Protein AF-A0A2E5RW43-F1 (afdb_monomer_lite)

Structure (mmCIF, N/CA/C/O backbone):
data_AF-A0A2E5RW43-F1
#
_entry.id   AF-A0A2E5RW43-F1
#
loop_
_atom_site.group_PDB
_atom_site.id
_atom_site.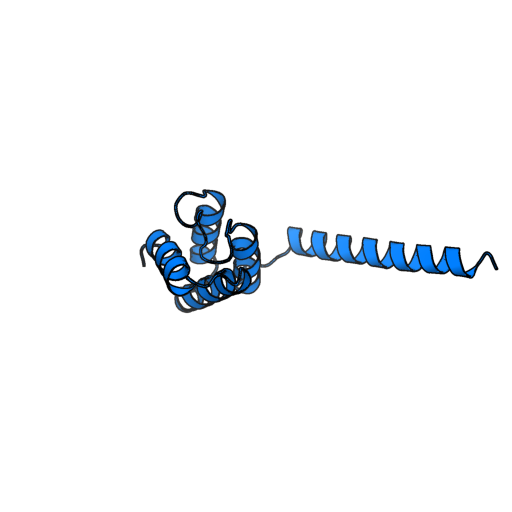type_symbol
_atom_site.label_atom_id
_atom_site.label_alt_id
_atom_site.label_comp_id
_atom_site.label_asym_id
_atom_site.label_entity_id
_atom_site.label_seq_id
_atom_site.pdbx_PDB_ins_code
_atom_site.Cartn_x
_atom_site.Cartn_y
_atom_site.Cartn_z
_atom_site.occupancy
_atom_site.B_iso_or_equiv
_atom_site.auth_seq_id
_atom_site.auth_comp_id
_atom_site.auth_asym_id
_atom_site.auth_atom_id
_atom_site.pdbx_PDB_model_num
ATOM 1 N N . MET A 1 1 ? 40.558 -25.527 10.163 1.00 54.56 1 MET A N 1
ATOM 2 C CA . MET A 1 1 ? 39.693 -24.441 9.642 1.00 54.56 1 MET A CA 1
ATOM 3 C C . MET A 1 1 ? 38.227 -24.867 9.406 1.00 54.56 1 MET A C 1
ATOM 5 O O . MET A 1 1 ? 37.571 -24.277 8.570 1.00 54.56 1 MET A O 1
ATOM 9 N N . LYS A 1 2 ? 37.664 -25.841 10.152 1.00 54.88 2 LYS A N 1
ATOM 10 C CA . LYS A 1 2 ? 36.274 -26.333 9.956 1.00 54.88 2 LYS A CA 1
ATOM 11 C C . LYS A 1 2 ? 35.223 -25.731 10.917 1.00 54.88 2 LYS A C 1
ATOM 13 O O . LYS A 1 2 ? 34.037 -25.974 10.749 1.00 54.88 2 LYS A O 1
ATOM 18 N N . ARG A 1 3 ? 35.643 -24.963 11.937 1.00 55.88 3 ARG A N 1
ATOM 19 C CA . ARG A 1 3 ? 34.748 -24.361 12.955 1.00 55.88 3 ARG A CA 1
ATOM 20 C C . ARG A 1 3 ? 34.046 -23.084 12.467 1.00 55.88 3 ARG A C 1
ATOM 22 O O . ARG A 1 3 ? 32.863 -22.907 12.721 1.00 55.88 3 ARG A O 1
ATOM 29 N N . THR A 1 4 ? 34.741 -22.247 11.700 1.00 67.25 4 THR A N 1
ATOM 30 C CA . THR A 1 4 ? 34.258 -20.934 11.241 1.00 67.25 4 THR A CA 1
ATOM 31 C C . THR A 1 4 ? 33.135 -21.011 10.208 1.00 67.25 4 THR A C 1
ATOM 33 O O . THR A 1 4 ? 32.205 -20.211 10.262 1.00 67.25 4 THR A O 1
ATOM 36 N N . GLU A 1 5 ? 33.175 -21.977 9.287 1.00 67.62 5 GLU A N 1
ATOM 37 C CA . GLU A 1 5 ? 32.102 -22.156 8.295 1.00 67.62 5 GLU A CA 1
ATOM 38 C C . GLU A 1 5 ? 30.814 -22.683 8.930 1.00 67.62 5 GLU A C 1
ATOM 40 O O . GLU A 1 5 ? 29.715 -22.259 8.572 1.00 67.62 5 GLU A O 1
ATOM 45 N N . LEU A 1 6 ? 30.948 -23.558 9.929 1.00 67.38 6 LEU A N 1
ATOM 46 C CA . LEU A 1 6 ? 29.819 -24.143 10.642 1.00 67.38 6 LEU A CA 1
ATOM 47 C C . LEU A 1 6 ? 29.108 -23.090 11.509 1.00 67.38 6 LEU A C 1
ATOM 49 O O . LEU A 1 6 ? 27.884 -22.984 11.478 1.00 67.38 6 LEU A O 1
ATOM 53 N N . GLU A 1 7 ? 29.871 -22.235 12.195 1.00 73.31 7 GLU A N 1
ATOM 54 C CA . GLU A 1 7 ? 29.326 -21.091 12.935 1.00 73.31 7 GLU A CA 1
ATOM 55 C C . GLU A 1 7 ? 28.690 -20.035 12.020 1.00 73.31 7 GLU A C 1
ATOM 57 O O . GLU A 1 7 ? 27.664 -19.449 12.374 1.00 73.31 7 GLU A O 1
ATOM 62 N N . ARG A 1 8 ? 29.263 -19.793 10.833 1.00 70.62 8 ARG A N 1
ATOM 63 C CA . ARG A 1 8 ? 28.690 -18.875 9.839 1.00 70.62 8 ARG A CA 1
ATOM 64 C C . ARG A 1 8 ? 27.335 -19.385 9.351 1.00 70.62 8 ARG A C 1
ATOM 66 O O . ARG A 1 8 ? 26.351 -18.653 9.444 1.00 70.62 8 ARG A O 1
ATOM 73 N N . ARG A 1 9 ? 27.260 -20.666 8.982 1.00 65.81 9 ARG A N 1
ATOM 74 C CA . ARG A 1 9 ? 26.021 -21.318 8.542 1.00 65.81 9 ARG A CA 1
ATOM 75 C C . ARG A 1 9 ? 24.949 -21.315 9.634 1.00 65.81 9 ARG A C 1
ATOM 77 O O . ARG A 1 9 ? 23.791 -21.044 9.347 1.00 65.81 9 ARG A O 1
ATOM 84 N N . GLN A 1 10 ? 25.329 -21.512 10.898 1.00 74.06 10 GLN A N 1
ATOM 85 C CA . GLN A 1 10 ? 24.409 -21.408 12.040 1.00 74.06 10 GLN A CA 1
ATOM 86 C C . GLN A 1 10 ? 23.918 -19.979 12.313 1.00 74.06 10 GLN A C 1
ATOM 88 O O . GLN A 1 10 ? 22.816 -19.790 12.826 1.00 74.06 10 GLN A O 1
ATOM 93 N N . ARG A 1 11 ? 24.721 -18.948 12.030 1.00 66.06 11 ARG A N 1
ATOM 94 C CA . ARG A 1 11 ? 24.275 -17.547 12.139 1.00 66.06 11 ARG A CA 1
ATOM 95 C C . ARG A 1 11 ? 23.334 -17.174 11.002 1.00 66.06 11 ARG A C 1
ATOM 97 O O . ARG A 1 11 ? 22.374 -16.448 11.239 1.00 66.06 11 ARG A O 1
ATOM 104 N N . GLU A 1 12 ? 23.597 -17.660 9.795 1.00 74.50 12 GLU A N 1
ATOM 105 C CA . GLU A 1 12 ? 22.717 -17.460 8.642 1.00 74.50 12 GLU A CA 1
ATOM 106 C C . GLU A 1 12 ? 21.379 -18.173 8.836 1.00 74.50 12 GLU A C 1
ATOM 108 O O . GLU A 1 12 ? 20.340 -17.548 8.638 1.00 74.50 12 GLU A O 1
ATOM 113 N N . LEU A 1 13 ? 21.400 -19.410 9.345 1.00 69.00 13 LEU A N 1
ATOM 114 C CA . LEU A 1 13 ? 20.195 -20.161 9.692 1.00 69.00 13 LEU A CA 1
ATOM 115 C C . LEU A 1 13 ? 19.357 -19.411 10.738 1.00 69.00 13 LEU A C 1
ATOM 117 O O . LEU A 1 13 ? 18.210 -19.079 10.466 1.00 69.00 13 LEU A O 1
ATOM 121 N N . ARG A 1 14 ? 19.972 -18.980 11.850 1.00 73.19 14 ARG A N 1
ATOM 122 C CA . ARG A 1 14 ? 19.280 -18.193 12.889 1.00 73.19 14 ARG A CA 1
ATOM 123 C C . ARG A 1 14 ? 18.701 -16.875 12.376 1.00 73.19 14 ARG A C 1
ATOM 125 O O . ARG A 1 14 ? 17.674 -16.416 12.866 1.00 73.19 14 ARG A O 1
ATOM 132 N N . ARG A 1 15 ? 19.364 -16.224 11.415 1.00 70.44 15 ARG A N 1
ATOM 133 C CA . ARG A 1 15 ? 18.853 -14.992 10.788 1.00 70.44 15 ARG A CA 1
ATOM 134 C C . ARG A 1 15 ? 17.666 -15.277 9.875 1.00 70.44 15 ARG A C 1
ATOM 136 O O . ARG A 1 15 ? 16.724 -14.490 9.878 1.00 70.44 15 ARG A O 1
ATOM 143 N N . ALA A 1 16 ? 17.713 -16.367 9.114 1.00 66.25 16 ALA A N 1
ATOM 144 C CA . ALA A 1 16 ? 16.614 -16.796 8.260 1.00 66.25 16 ALA A CA 1
ATOM 145 C C . ALA A 1 16 ? 15.395 -17.207 9.098 1.00 66.25 16 ALA A C 1
ATOM 147 O O . ALA A 1 16 ? 14.313 -16.682 8.868 1.00 66.25 16 ALA A O 1
ATOM 148 N N . GLU A 1 17 ? 15.591 -18.028 10.131 1.00 67.56 17 GLU A N 1
ATOM 149 C CA . GLU A 1 17 ? 14.544 -18.449 11.072 1.00 67.56 17 GLU A CA 1
ATOM 150 C C . GLU A 1 17 ? 13.896 -17.249 11.761 1.00 67.56 17 GLU A C 1
ATOM 152 O O . GLU A 1 17 ? 12.680 -17.107 11.747 1.00 67.56 17 GLU A O 1
ATOM 157 N N . LYS A 1 18 ? 14.697 -16.307 12.273 1.00 67.62 18 LYS A N 1
ATOM 158 C CA . LYS A 1 18 ? 14.164 -15.089 12.896 1.00 67.62 18 LYS A CA 1
ATOM 159 C C . LYS A 1 18 ? 13.411 -14.198 11.905 1.00 67.62 18 LYS A C 1
ATOM 161 O O . LYS A 1 18 ? 12.477 -13.506 12.293 1.00 67.62 18 LYS A O 1
ATOM 166 N N . LYS A 1 19 ? 13.810 -14.185 10.630 1.00 65.75 19 LYS A N 1
ATOM 167 C CA . LYS A 1 19 ? 13.092 -13.450 9.580 1.00 65.75 19 LYS A CA 1
ATOM 168 C C . LYS A 1 19 ? 11.743 -14.104 9.281 1.00 65.75 19 LYS A C 1
ATOM 170 O O . LYS A 1 19 ? 10.768 -13.376 9.144 1.00 65.75 19 LYS A O 1
ATOM 175 N N . VAL A 1 20 ? 11.694 -15.434 9.217 1.00 61.78 20 VAL A N 1
ATOM 176 C CA . VAL A 1 20 ? 10.452 -16.201 9.048 1.00 61.78 20 VAL A CA 1
ATOM 177 C C . VAL A 1 20 ? 9.536 -15.997 10.255 1.00 61.78 20 VAL A C 1
ATOM 179 O O . VAL A 1 20 ? 8.410 -15.567 10.068 1.00 61.78 20 VAL A O 1
ATOM 182 N N . GLU A 1 21 ? 10.048 -16.118 11.481 1.00 59.31 21 GLU A N 1
ATOM 183 C CA . GLU A 1 21 ? 9.281 -15.889 12.715 1.00 59.31 21 GLU A CA 1
ATOM 184 C C . GLU A 1 21 ? 8.695 -14.467 12.788 1.00 59.31 21 GLU A C 1
ATOM 186 O O . GLU A 1 21 ? 7.558 -14.271 13.209 1.00 59.31 21 GLU A O 1
ATOM 191 N N . VAL A 1 22 ? 9.447 -13.447 12.359 1.00 64.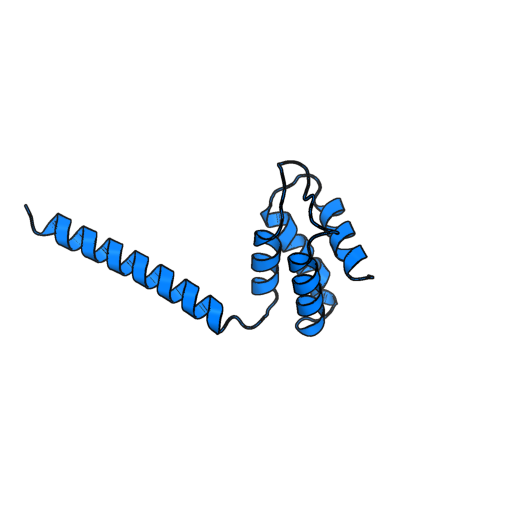62 22 VAL A N 1
ATOM 192 C CA . VAL A 1 22 ? 8.942 -12.064 12.291 1.00 64.62 22 VAL A CA 1
ATOM 193 C C . VAL A 1 22 ? 7.855 -11.911 11.226 1.00 64.62 22 VAL A C 1
ATOM 195 O O . VAL A 1 22 ? 6.930 -11.127 11.426 1.00 64.62 22 VAL A O 1
ATOM 198 N N . LEU A 1 23 ? 7.954 -12.625 10.103 1.00 55.88 23 LEU A N 1
ATOM 199 C CA . LEU A 1 23 ? 6.924 -12.628 9.063 1.00 55.88 23 LEU A CA 1
ATOM 200 C C . LEU A 1 23 ? 5.663 -13.372 9.530 1.00 55.88 23 LEU A C 1
ATOM 202 O O . LEU A 1 23 ? 4.565 -12.868 9.327 1.00 55.88 23 LEU A O 1
ATOM 206 N N . GLU A 1 24 ? 5.810 -14.497 10.230 1.00 55.19 24 GLU A N 1
ATOM 207 C CA . GLU A 1 24 ? 4.696 -15.269 10.795 1.00 55.19 24 GLU A CA 1
ATOM 208 C C . GLU A 1 24 ? 3.997 -14.526 11.943 1.00 55.19 24 GLU A C 1
ATOM 210 O O . GLU A 1 24 ? 2.770 -14.465 11.981 1.00 55.19 24 GLU A O 1
ATOM 215 N N . ARG A 1 25 ? 4.750 -13.865 12.838 1.00 52.94 25 ARG A N 1
ATOM 216 C CA . ARG A 1 25 ? 4.167 -12.996 13.880 1.00 52.94 25 ARG A CA 1
ATOM 217 C C . ARG A 1 25 ? 3.440 -11.788 13.302 1.00 52.94 25 ARG A C 1
ATOM 219 O O . ARG A 1 25 ? 2.457 -11.343 13.879 1.00 52.94 25 ARG A O 1
ATOM 226 N N . LYS A 1 26 ? 3.912 -11.249 12.176 1.00 52.03 26 LYS A N 1
ATOM 227 C CA . LYS A 1 26 ? 3.192 -10.197 11.450 1.00 52.03 26 LYS A CA 1
ATOM 228 C C . LYS A 1 26 ? 1.896 -10.722 10.841 1.00 52.03 26 LYS A C 1
ATOM 230 O O . LYS A 1 26 ? 0.882 -10.058 10.964 1.00 52.03 26 LYS A O 1
ATOM 235 N N . ALA A 1 27 ? 1.897 -11.929 10.279 1.00 53.53 27 ALA A N 1
ATOM 236 C CA . ALA A 1 27 ? 0.706 -12.516 9.670 1.00 53.53 27 ALA A CA 1
ATOM 237 C C . ALA A 1 27 ? -0.430 -12.822 10.672 1.00 53.53 27 ALA A C 1
ATOM 239 O O . ALA A 1 27 ? -1.593 -12.744 10.292 1.00 53.53 27 ALA A O 1
ATOM 240 N N . GLY A 1 28 ? -0.118 -13.157 11.932 1.00 47.22 28 GLY A N 1
ATOM 241 C CA . GLY A 1 28 ? -1.126 -13.523 12.944 1.00 47.22 28 GLY A CA 1
ATOM 242 C C . GLY A 1 28 ? -1.686 -12.374 13.796 1.00 47.22 28 GLY A C 1
ATOM 243 O O . GLY A 1 28 ? -2.749 -12.534 14.386 1.00 47.22 28 GLY A O 1
ATOM 244 N N . ASP A 1 29 ? -0.987 -11.236 13.866 1.00 49.50 29 ASP A N 1
ATOM 245 C CA . ASP A 1 29 ? -1.254 -10.138 14.816 1.00 49.50 29 ASP A CA 1
ATOM 246 C C . ASP A 1 29 ? -1.105 -8.738 14.172 1.00 49.50 29 ASP A C 1
ATOM 248 O O . ASP A 1 29 ? -0.965 -7.726 14.874 1.00 49.50 29 ASP A O 1
ATOM 252 N N . GLU A 1 30 ? -1.089 -8.621 12.833 1.00 56.75 30 GLU A N 1
ATOM 253 C CA . GLU A 1 30 ? -1.089 -7.298 12.198 1.00 56.75 30 GLU A CA 1
ATOM 254 C C . GLU A 1 30 ? -2.421 -6.609 12.494 1.00 56.75 30 GLU A C 1
ATOM 256 O O . GLU A 1 30 ? -3.424 -6.817 11.817 1.00 56.75 30 GLU A O 1
ATOM 261 N N . LYS A 1 31 ? -2.425 -5.743 13.519 1.00 61.81 31 LYS A N 1
ATOM 262 C CA . LYS A 1 31 ? -3.424 -4.682 13.657 1.00 61.81 31 LYS A CA 1
ATOM 263 C C . LYS A 1 31 ? -3.598 -4.065 12.278 1.00 61.81 31 LYS A C 1
ATOM 265 O O . LYS A 1 31 ? -2.659 -3.409 11.818 1.00 61.81 31 LYS A O 1
ATOM 270 N N . LYS A 1 32 ? -4.760 -4.275 11.657 1.00 74.44 32 LYS A N 1
ATOM 271 C CA . LYS A 1 32 ? -5.139 -3.715 10.361 1.00 74.44 32 LYS A CA 1
ATOM 272 C C . LYS A 1 32 ? -5.094 -2.190 10.459 1.00 74.44 32 LYS A C 1
ATOM 274 O O . LYS A 1 32 ? -6.019 -1.523 10.899 1.00 74.44 32 LYS A O 1
ATOM 279 N N . ASN A 1 33 ? -3.917 -1.645 10.189 1.00 86.00 33 ASN A N 1
ATOM 280 C CA . ASN A 1 33 ? -3.582 -0.238 10.330 1.00 86.00 33 ASN A CA 1
ATOM 281 C C . ASN A 1 33 ? -3.158 0.309 8.964 1.00 86.00 33 ASN A C 1
ATOM 283 O O . ASN A 1 33 ? -2.936 -0.452 8.024 1.00 86.00 33 ASN A O 1
ATOM 287 N N . ALA A 1 34 ? -2.986 1.626 8.846 1.00 89.38 34 ALA A N 1
ATOM 288 C CA . ALA A 1 34 ? -2.580 2.250 7.585 1.00 89.38 34 ALA A CA 1
ATOM 289 C C . ALA A 1 34 ? -1.341 1.591 6.947 1.00 89.38 34 ALA A C 1
ATOM 291 O O . ALA A 1 34 ? -1.288 1.416 5.736 1.00 89.38 34 ALA A O 1
ATOM 292 N N . GLY A 1 35 ? -0.351 1.190 7.750 1.00 90.38 35 GLY A N 1
ATOM 293 C CA . GLY A 1 35 ? 0.848 0.505 7.270 1.00 90.38 35 GLY A CA 1
ATOM 294 C C . GLY A 1 35 ? 0.568 -0.878 6.682 1.00 90.38 35 GLY A C 1
ATOM 295 O O . GLY A 1 35 ? 1.137 -1.194 5.637 1.00 90.38 35 GLY A O 1
ATOM 296 N N . TYR A 1 36 ? -0.313 -1.661 7.316 1.00 91.00 36 TYR A N 1
ATOM 297 C CA . TYR A 1 36 ? -0.759 -2.964 6.809 1.00 91.00 36 TYR A CA 1
ATOM 298 C C . TYR A 1 36 ? -1.376 -2.808 5.418 1.00 91.00 36 TYR A C 1
ATOM 300 O O . TYR A 1 36 ? -0.856 -3.364 4.452 1.00 91.00 36 TYR A O 1
ATOM 308 N N . TYR A 1 37 ? -2.389 -1.946 5.287 1.00 93.00 37 TYR A N 1
ATOM 309 C CA . TYR A 1 37 ? -3.091 -1.730 4.020 1.00 93.00 37 TYR A CA 1
ATOM 310 C C . TYR A 1 37 ? -2.179 -1.202 2.909 1.00 93.00 37 TYR A C 1
ATOM 312 O O . TYR A 1 37 ? -2.276 -1.655 1.772 1.00 93.00 37 TYR A O 1
ATOM 320 N N . ILE A 1 38 ? -1.226 -0.317 3.233 1.00 94.44 38 ILE A N 1
ATOM 321 C CA . ILE A 1 38 ? -0.219 0.148 2.266 1.00 94.44 38 ILE A CA 1
ATOM 322 C C . ILE A 1 38 ? 0.605 -1.021 1.715 1.00 94.44 38 ILE A C 1
ATOM 324 O O . ILE A 1 38 ? 0.871 -1.072 0.517 1.00 94.44 38 ILE A O 1
ATOM 328 N N . ASN A 1 39 ? 1.070 -1.923 2.585 1.00 92.38 39 ASN A N 1
ATOM 329 C CA . ASN A 1 39 ? 1.879 -3.068 2.165 1.00 92.38 39 ASN A CA 1
ATOM 330 C C . ASN A 1 39 ? 1.039 -4.086 1.391 1.00 92.38 39 ASN A C 1
ATOM 332 O O . ASN A 1 39 ? 1.509 -4.609 0.384 1.00 92.38 39 ASN A O 1
ATOM 336 N N . HIS A 1 40 ? -0.174 -4.357 1.873 1.00 91.19 40 HIS A N 1
ATOM 337 C CA . HIS A 1 40 ? -1.051 -5.374 1.320 1.00 91.19 40 HIS A CA 1
ATOM 338 C C . HIS A 1 40 ? -1.524 -4.994 -0.085 1.00 91.19 40 HIS A C 1
ATOM 340 O O . HIS A 1 40 ? -1.236 -5.724 -1.029 1.00 91.19 40 HIS A O 1
ATOM 346 N N . LEU A 1 41 ? -2.088 -3.794 -0.262 1.00 93.12 41 LEU A N 1
ATOM 347 C CA . LEU A 1 41 ? -2.497 -3.295 -1.580 1.00 93.12 41 LEU A CA 1
ATOM 348 C C . LEU A 1 41 ? -1.318 -3.250 -2.559 1.00 93.12 41 LEU A C 1
ATOM 350 O O . LEU A 1 41 ? -1.419 -3.742 -3.679 1.00 93.12 41 LEU A O 1
ATOM 354 N N . ALA A 1 42 ? -0.158 -2.753 -2.113 1.00 93.00 42 ALA A N 1
ATOM 355 C CA . ALA A 1 42 ? 1.040 -2.718 -2.951 1.00 93.00 42 ALA A CA 1
ATOM 356 C C . ALA A 1 42 ? 1.503 -4.111 -3.411 1.00 93.00 42 ALA A C 1
ATOM 358 O O . ALA A 1 42 ? 2.113 -4.220 -4.469 1.00 93.00 42 ALA A O 1
ATOM 359 N N . SER A 1 43 ? 1.237 -5.163 -2.628 1.00 92.75 43 SER A N 1
ATOM 360 C CA . SER A 1 43 ? 1.568 -6.543 -3.001 1.00 92.75 43 SER A CA 1
ATOM 361 C C . SER A 1 43 ? 0.586 -7.169 -3.994 1.00 92.75 43 SER A C 1
ATOM 363 O O . SER A 1 43 ? 0.963 -8.107 -4.693 1.00 92.75 43 SER A O 1
ATOM 365 N N . LEU A 1 44 ? -0.641 -6.645 -4.070 1.00 91.44 44 LEU A N 1
ATOM 366 C CA . LEU A 1 44 ? -1.696 -7.125 -4.965 1.00 91.44 44 LEU A CA 1
ATOM 367 C C . LEU A 1 44 ? -1.650 -6.453 -6.341 1.00 91.44 44 LEU A C 1
ATOM 369 O O . LEU A 1 44 ? -2.157 -7.000 -7.320 1.00 91.44 44 LEU A O 1
ATOM 373 N N . PHE A 1 45 ? -1.039 -5.272 -6.441 1.00 93.56 45 PHE A N 1
ATOM 374 C CA . PHE A 1 45 ? -0.954 -4.542 -7.698 1.00 93.56 45 PHE A CA 1
ATOM 375 C C . PHE A 1 45 ? -0.139 -5.293 -8.748 1.00 93.56 45 PHE A C 1
ATOM 377 O O . PHE A 1 45 ? 1.051 -5.567 -8.583 1.00 93.56 45 PHE A O 1
ATOM 384 N N . ARG A 1 46 ? -0.786 -5.556 -9.881 1.00 90.56 46 ARG A N 1
ATOM 385 C CA . ARG A 1 46 ? -0.146 -6.006 -11.109 1.00 90.56 46 ARG A CA 1
ATOM 386 C C . ARG A 1 46 ? 0.087 -4.784 -11.983 1.00 90.56 46 ARG A C 1
ATOM 388 O O . ARG A 1 46 ? -0.851 -4.065 -12.323 1.00 90.56 46 ARG A O 1
ATOM 395 N N . HIS A 1 47 ? 1.352 -4.521 -12.281 1.00 91.75 47 HIS A N 1
ATOM 396 C CA . HIS A 1 47 ? 1.762 -3.279 -12.913 1.00 91.75 47 HIS A CA 1
ATOM 397 C C . HIS A 1 47 ? 2.980 -3.472 -13.812 1.00 91.75 47 HIS A C 1
ATOM 399 O O . HIS A 1 47 ? 3.735 -4.437 -13.661 1.00 91.75 47 HIS A O 1
ATOM 405 N N . ASP A 1 48 ? 3.178 -2.531 -14.726 1.00 90.56 48 ASP A N 1
ATOM 406 C CA . ASP A 1 48 ? 4.429 -2.355 -15.459 1.00 90.56 48 ASP A CA 1
ATOM 407 C C . ASP A 1 48 ? 5.145 -1.073 -14.982 1.00 90.56 48 ASP A C 1
ATOM 409 O O . ASP A 1 48 ? 5.004 -0.678 -13.822 1.00 90.56 48 ASP A O 1
ATOM 413 N N . MET A 1 49 ? 5.981 -0.450 -15.821 1.00 88.69 49 MET A N 1
ATOM 414 C CA . MET A 1 49 ? 6.618 0.832 -15.477 1.00 88.69 49 MET A CA 1
ATOM 415 C C . MET A 1 49 ? 5.662 2.029 -15.584 1.00 88.69 49 MET A C 1
ATOM 417 O O . MET A 1 49 ? 5.932 3.079 -15.005 1.00 88.69 49 MET A O 1
ATOM 421 N N . ASN A 1 50 ? 4.562 1.894 -16.320 1.00 90.75 50 ASN A N 1
ATOM 422 C CA . ASN A 1 50 ? 3.637 2.975 -16.611 1.00 90.75 50 ASN A CA 1
ATOM 423 C C . ASN A 1 50 ? 2.390 2.933 -15.732 1.00 90.75 50 ASN A C 1
ATOM 425 O O . 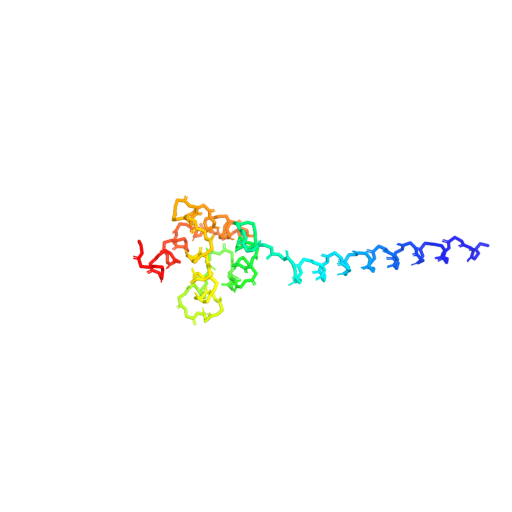ASN A 1 50 ? 2.079 3.967 -15.149 1.00 90.75 50 ASN A O 1
ATOM 429 N N . GLU A 1 51 ? 1.706 1.792 -15.608 1.00 92.12 51 GLU A N 1
ATOM 430 C CA . GLU A 1 51 ? 0.387 1.718 -14.965 1.00 92.12 51 GLU A CA 1
ATOM 431 C C . GLU A 1 51 ? 0.133 0.428 -14.166 1.00 92.12 51 GLU A C 1
ATOM 433 O O . GLU A 1 51 ? 0.794 -0.597 -14.347 1.00 92.12 51 GLU A O 1
ATOM 438 N N . ILE A 1 52 ? -0.850 0.497 -13.258 1.00 92.50 52 ILE A N 1
ATOM 439 C CA . ILE A 1 52 ? -1.417 -0.649 -12.533 1.00 92.50 52 ILE A CA 1
ATOM 440 C C . ILE A 1 52 ? -2.701 -1.048 -13.260 1.00 92.50 52 ILE A C 1
ATOM 442 O O . ILE A 1 52 ? -3.603 -0.229 -13.383 1.00 92.50 52 ILE A O 1
ATOM 446 N N . PHE A 1 53 ? -2.802 -2.293 -13.720 1.00 91.31 53 PHE A N 1
ATOM 447 C CA . PHE A 1 53 ? -3.885 -2.715 -14.619 1.00 91.31 53 PHE A CA 1
ATOM 448 C C . PHE A 1 53 ? -4.958 -3.591 -13.958 1.00 91.31 53 PHE A C 1
ATOM 450 O O . PHE A 1 53 ? -5.889 -4.019 -14.630 1.00 91.31 53 PHE A O 1
ATOM 457 N N . ASN A 1 54 ? -4.843 -3.890 -12.660 1.00 91.19 54 ASN A N 1
ATOM 458 C CA . ASN A 1 54 ? -5.818 -4.704 -11.923 1.00 91.19 54 ASN A CA 1
ATOM 459 C C . ASN A 1 54 ? -6.585 -3.927 -10.837 1.00 91.19 54 ASN A C 1
ATOM 461 O O . ASN A 1 54 ? -7.184 -4.538 -9.964 1.00 91.19 54 ASN A O 1
ATOM 465 N N . THR A 1 55 ? -6.584 -2.594 -10.886 1.00 87.06 55 THR A N 1
ATOM 466 C CA . THR A 1 55 ? -7.226 -1.709 -9.893 1.00 87.06 55 THR A CA 1
ATOM 467 C C . THR A 1 55 ? -8.740 -1.906 -9.757 1.00 87.06 55 THR A C 1
ATOM 469 O O . THR A 1 55 ? -9.276 -1.659 -8.679 1.00 87.06 55 THR A O 1
ATOM 472 N N . ARG A 1 56 ? -9.428 -2.330 -10.828 1.00 82.12 56 ARG A N 1
ATOM 473 C CA . ARG A 1 56 ? -10.902 -2.392 -10.904 1.00 82.12 56 ARG A CA 1
ATOM 474 C C . ARG A 1 56 ? -11.485 -3.804 -10.835 1.00 82.12 56 ARG A C 1
ATOM 476 O O . ARG A 1 56 ? -12.571 -3.980 -10.295 1.00 82.12 56 ARG A O 1
ATOM 483 N N . ASP A 1 57 ? -10.778 -4.792 -11.374 1.00 78.56 57 ASP A N 1
ATOM 484 C CA . ASP A 1 57 ? -11.332 -6.134 -11.617 1.00 78.56 57 ASP A CA 1
ATOM 485 C C . ASP A 1 57 ? -10.807 -7.207 -10.648 1.00 78.56 57 ASP A C 1
ATOM 487 O O . ASP A 1 57 ? -11.185 -8.375 -10.741 1.00 78.56 57 ASP A O 1
ATOM 491 N N . ASP A 1 58 ? -9.904 -6.842 -9.736 1.00 87.81 58 ASP A N 1
ATOM 492 C CA . ASP A 1 58 ? -9.270 -7.785 -8.817 1.00 87.81 58 ASP A CA 1
ATOM 493 C C . ASP A 1 58 ? -10.014 -7.860 -7.478 1.00 87.81 58 ASP A C 1
ATOM 495 O O . ASP A 1 58 ? -10.047 -6.894 -6.713 1.00 87.81 58 ASP A O 1
ATOM 499 N N . LEU A 1 59 ? -10.604 -9.024 -7.197 1.00 82.94 59 LEU A N 1
ATOM 500 C CA . LEU A 1 59 ? -11.383 -9.270 -5.981 1.00 82.94 59 LEU A CA 1
ATOM 501 C C . LEU A 1 59 ? -10.565 -9.054 -4.702 1.00 82.94 59 LEU A C 1
ATOM 503 O O . LEU A 1 59 ? -11.100 -8.499 -3.745 1.00 82.94 59 LEU A O 1
ATOM 507 N N . ASP A 1 60 ? -9.276 -9.407 -4.698 1.00 84.75 60 ASP A N 1
ATOM 508 C CA . ASP A 1 60 ? -8.422 -9.260 -3.513 1.00 84.75 60 ASP A CA 1
ATOM 509 C C . ASP A 1 60 ? -8.174 -7.773 -3.196 1.00 84.75 60 ASP A C 1
ATOM 511 O O . ASP A 1 60 ? -8.082 -7.359 -2.034 1.00 84.75 60 ASP A O 1
ATOM 515 N N . ILE A 1 61 ? -8.086 -6.935 -4.239 1.00 89.75 61 ILE A N 1
ATOM 516 C CA . ILE A 1 61 ? -7.971 -5.478 -4.089 1.00 89.75 61 ILE A CA 1
ATOM 517 C C . ILE A 1 61 ? -9.280 -4.907 -3.553 1.00 89.75 61 ILE A C 1
ATOM 519 O O . ILE A 1 61 ? -9.241 -4.097 -2.629 1.00 89.75 61 ILE A O 1
ATOM 523 N N . LEU A 1 62 ? -10.427 -5.332 -4.086 1.00 88.75 62 LEU A N 1
ATOM 524 C CA . LEU A 1 62 ? -11.734 -4.860 -3.623 1.00 88.75 62 LEU A CA 1
ATOM 525 C C . LEU A 1 62 ? -11.980 -5.214 -2.150 1.00 88.75 62 LEU A C 1
ATOM 527 O O . LEU A 1 62 ? -12.332 -4.328 -1.372 1.00 88.75 62 LEU A O 1
ATOM 531 N N . GLU A 1 63 ? -11.692 -6.450 -1.741 1.00 86.31 63 GLU A N 1
ATOM 532 C CA . GLU A 1 63 ? -11.780 -6.878 -0.337 1.00 86.31 63 GLU A CA 1
ATOM 533 C C . GLU A 1 63 ? -10.844 -6.052 0.563 1.00 86.31 63 GLU A C 1
ATOM 535 O O . GLU A 1 63 ? -11.230 -5.586 1.640 1.00 86.31 63 GLU A O 1
ATOM 540 N N . SER A 1 64 ? -9.621 -5.779 0.095 1.00 88.62 64 SER A N 1
ATOM 541 C CA . SER A 1 64 ? -8.670 -4.923 0.814 1.00 88.62 64 SER A CA 1
ATOM 542 C C . SER A 1 64 ? -9.172 -3.486 0.983 1.00 88.62 64 SER A C 1
ATOM 544 O O . SER A 1 64 ? -8.921 -2.865 2.019 1.00 88.62 64 SER A O 1
ATOM 546 N N . LEU A 1 65 ? -9.857 -2.936 -0.025 1.00 90.88 65 LEU A N 1
ATOM 547 C CA . LEU A 1 65 ? -10.450 -1.600 0.031 1.00 90.88 65 LEU A CA 1
ATOM 548 C C . LEU A 1 65 ? -11.657 -1.552 0.975 1.00 90.88 65 LEU A C 1
ATOM 550 O O . LEU A 1 65 ? -11.835 -0.549 1.664 1.00 90.88 65 LEU A O 1
ATOM 554 N N . GLU A 1 66 ? -12.465 -2.609 1.043 1.00 87.44 66 GLU A N 1
ATOM 555 C CA . GLU A 1 66 ? -13.557 -2.713 2.018 1.00 87.44 66 GLU A CA 1
ATOM 556 C C . GLU A 1 66 ? -13.020 -2.773 3.449 1.00 87.44 66 GLU A C 1
ATOM 558 O O . GLU A 1 66 ? -13.403 -1.942 4.273 1.00 87.44 66 GLU A O 1
ATOM 563 N N . GLY A 1 67 ? -12.040 -3.640 3.721 1.00 87.38 67 GLY A N 1
ATOM 564 C CA . GLY A 1 67 ? -11.397 -3.695 5.037 1.00 87.38 67 GLY A CA 1
ATOM 565 C C . GLY A 1 67 ? -10.773 -2.353 5.440 1.00 87.38 67 GLY A C 1
ATOM 566 O O . GLY A 1 67 ? -10.897 -1.914 6.584 1.00 87.38 67 GLY A O 1
ATOM 567 N N . LEU A 1 68 ? -10.157 -1.642 4.487 1.00 91.38 68 LEU A N 1
ATOM 568 C CA . LEU A 1 68 ? -9.605 -0.306 4.718 1.00 91.38 68 LEU A CA 1
ATOM 569 C C . LEU A 1 68 ? -10.670 0.680 5.222 1.00 91.38 68 LEU A C 1
ATOM 571 O O . LEU A 1 68 ? -10.372 1.495 6.100 1.00 91.38 68 LEU A O 1
ATOM 575 N N . LYS A 1 69 ? -11.889 0.620 4.671 1.00 89.56 69 LYS A N 1
ATOM 576 C CA . LYS A 1 69 ? -13.003 1.486 5.082 1.00 89.56 69 LYS A CA 1
ATOM 577 C C . LYS A 1 69 ? -13.515 1.157 6.475 1.00 89.56 69 LYS A C 1
ATOM 579 O O . LYS A 1 69 ? -13.880 2.072 7.207 1.00 89.56 69 LYS A O 1
ATOM 584 N N . GLU A 1 70 ? -13.564 -0.125 6.821 1.00 87.81 70 GLU A N 1
ATOM 585 C CA . GLU A 1 70 ? -14.051 -0.580 8.125 1.00 87.81 70 GLU A CA 1
ATOM 586 C C . GLU A 1 70 ? -13.066 -0.246 9.249 1.00 87.81 70 GLU A C 1
ATOM 588 O O . GLU A 1 70 ? -13.470 0.191 10.328 1.00 87.81 70 GLU A O 1
ATOM 593 N N . ASP A 1 71 ? -11.768 -0.406 8.990 1.00 88.25 71 ASP A N 1
ATOM 594 C CA . ASP A 1 71 ? -10.743 -0.288 10.025 1.00 88.25 71 ASP A CA 1
ATOM 595 C C . ASP A 1 71 ? -10.181 1.129 10.191 1.00 88.25 71 ASP A C 1
ATOM 597 O O . ASP A 1 71 ? -9.701 1.478 11.276 1.00 88.25 71 ASP A O 1
ATOM 601 N N . LEU A 1 72 ? -10.184 1.954 9.132 1.00 89.19 72 LEU A N 1
ATOM 602 C CA . LEU A 1 72 ? -9.547 3.275 9.140 1.00 89.19 72 LEU A CA 1
ATOM 603 C C . LEU A 1 72 ? -10.522 4.427 8.867 1.00 89.19 72 LEU A C 1
ATOM 605 O O . LEU A 1 72 ? -11.425 4.308 8.043 1.00 89.19 72 LEU A O 1
ATOM 609 N N . PRO A 1 73 ? -10.285 5.611 9.466 1.00 90.75 73 PRO A N 1
ATOM 610 C CA . PRO A 1 73 ? -11.073 6.800 9.171 1.00 90.75 73 PRO A CA 1
ATOM 611 C C . PRO A 1 73 ? -10.799 7.327 7.754 1.00 90.75 73 PRO A C 1
ATOM 613 O O . PRO A 1 73 ? -9.648 7.370 7.318 1.00 90.75 73 PRO A O 1
ATOM 616 N N . GLU A 1 74 ? -11.836 7.855 7.100 1.00 89.00 74 GLU A N 1
ATOM 617 C CA . GLU A 1 74 ? -11.825 8.337 5.705 1.00 89.00 74 GLU A CA 1
ATOM 618 C C . GLU A 1 74 ? -10.670 9.284 5.358 1.00 89.00 74 GLU A C 1
ATOM 620 O O . GLU A 1 74 ? -10.008 9.137 4.332 1.00 89.00 74 GLU A O 1
ATOM 625 N N . LYS A 1 75 ? -10.319 10.185 6.282 1.00 90.62 75 LYS A N 1
ATOM 626 C CA . LYS A 1 75 ? -9.174 11.103 6.142 1.00 90.62 75 LYS A CA 1
ATOM 627 C C . LYS A 1 75 ? -7.828 10.408 5.870 1.00 90.62 75 LYS A C 1
ATOM 629 O O . LYS A 1 75 ? -6.870 11.070 5.480 1.00 90.62 75 LYS A O 1
ATOM 634 N N . GLN A 1 76 ? -7.709 9.110 6.160 1.00 92.06 76 GLN A N 1
ATOM 635 C CA . GLN A 1 76 ? -6.494 8.327 5.936 1.00 92.06 76 GLN A CA 1
ATOM 636 C C . GLN A 1 76 ? -6.513 7.539 4.625 1.00 92.06 76 GLN A C 1
ATOM 638 O O . GLN A 1 76 ? -5.435 7.148 4.176 1.00 92.06 76 GLN A O 1
ATOM 643 N N . TRP A 1 77 ? -7.675 7.327 4.002 1.00 93.88 77 TRP A N 1
ATOM 644 C CA . TRP A 1 77 ? -7.807 6.456 2.831 1.00 93.88 77 TRP A CA 1
ATOM 645 C C . TRP A 1 77 ? -6.942 6.945 1.673 1.00 93.88 77 TRP A C 1
ATOM 647 O O . TRP A 1 77 ? -6.086 6.205 1.199 1.00 93.88 77 TRP A O 1
ATOM 657 N N . GLU A 1 78 ? -7.044 8.225 1.308 1.00 93.00 78 GLU A N 1
ATOM 658 C CA . GLU A 1 78 ? -6.238 8.803 0.224 1.00 93.00 78 GLU A CA 1
ATOM 659 C C . GLU A 1 78 ? -4.730 8.661 0.483 1.00 93.00 78 GLU A C 1
ATOM 661 O O . GLU A 1 78 ? -3.957 8.300 -0.406 1.00 93.00 78 GLU A O 1
ATOM 666 N N . THR A 1 79 ? -4.299 8.882 1.728 1.00 94.69 79 THR A N 1
ATOM 667 C CA . THR A 1 79 ? -2.884 8.741 2.098 1.00 94.69 79 THR A CA 1
ATOM 668 C C . THR A 1 79 ? -2.417 7.291 1.979 1.00 94.69 79 THR A C 1
ATOM 670 O O . THR A 1 79 ? -1.281 7.051 1.564 1.00 94.69 79 THR A O 1
ATOM 673 N N . VAL A 1 80 ? -3.264 6.326 2.344 1.00 95.12 80 VAL A N 1
ATOM 674 C CA . VAL A 1 80 ? -2.979 4.893 2.204 1.00 95.12 80 VAL A CA 1
ATOM 675 C C . VAL A 1 80 ? -2.887 4.509 0.730 1.00 95.12 80 VAL A C 1
ATOM 677 O O . VAL A 1 80 ? -1.859 3.962 0.332 1.00 95.12 80 VAL A O 1
ATOM 680 N N . LEU A 1 81 ? -3.886 4.865 -0.083 1.00 94.69 81 LEU A N 1
ATOM 681 C CA . LEU A 1 81 ? -3.914 4.570 -1.519 1.00 94.69 81 LEU A CA 1
ATOM 682 C C . LEU A 1 81 ? -2.695 5.153 -2.231 1.00 94.69 81 LEU A C 1
ATOM 684 O O . LEU A 1 81 ? -1.941 4.425 -2.874 1.00 94.69 81 LEU A O 1
ATOM 688 N N . ARG A 1 82 ? -2.423 6.450 -2.041 1.00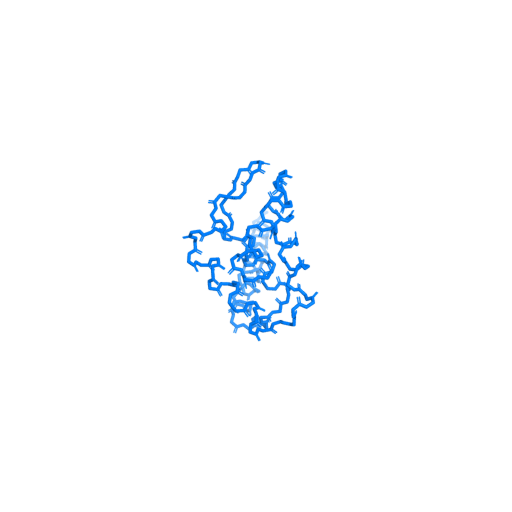 95.56 82 ARG A N 1
ATOM 689 C CA . ARG A 1 82 ? -1.277 7.117 -2.672 1.00 95.56 82 ARG A CA 1
ATOM 690 C C . ARG A 1 82 ? 0.047 6.485 -2.251 1.00 95.56 82 ARG A C 1
ATOM 692 O O . ARG A 1 82 ? 0.940 6.317 -3.077 1.00 95.56 82 ARG A O 1
ATOM 699 N N . LYS A 1 83 ? 0.199 6.094 -0.981 1.00 96.44 83 LYS A N 1
ATOM 700 C CA . LYS A 1 83 ? 1.410 5.398 -0.515 1.00 96.44 83 LYS A CA 1
ATOM 701 C C . LYS A 1 83 ? 1.524 3.973 -1.053 1.00 96.44 83 LYS A C 1
ATOM 703 O O . LYS A 1 83 ? 2.649 3.543 -1.290 1.00 96.44 83 LYS A O 1
ATOM 708 N N . ALA A 1 84 ? 0.415 3.258 -1.227 1.00 95.38 84 ALA A N 1
ATOM 709 C CA . ALA A 1 84 ? 0.410 1.930 -1.829 1.00 95.38 84 ALA A CA 1
ATOM 710 C C . ALA A 1 84 ? 0.836 2.005 -3.302 1.00 95.38 84 ALA A C 1
ATOM 712 O O . ALA A 1 84 ? 1.774 1.318 -3.698 1.00 95.38 84 ALA A O 1
ATOM 713 N N . VAL A 1 85 ? 0.236 2.911 -4.081 1.00 95.06 85 VAL A N 1
ATOM 714 C CA . VAL A 1 85 ? 0.581 3.125 -5.497 1.00 95.06 85 VAL A CA 1
ATOM 715 C C . VAL A 1 85 ? 2.028 3.600 -5.644 1.00 95.06 85 VAL A C 1
ATOM 717 O O . VAL A 1 85 ? 2.783 3.051 -6.432 1.00 95.06 85 VAL A O 1
ATOM 720 N N . ASN A 1 86 ? 2.500 4.534 -4.815 1.00 95.00 86 ASN A N 1
ATOM 721 C CA . ASN A 1 86 ? 3.892 5.001 -4.891 1.00 95.00 86 ASN A CA 1
ATOM 722 C C . ASN A 1 86 ? 4.943 3.896 -4.681 1.00 95.00 86 ASN A C 1
ATOM 724 O O . ASN A 1 86 ? 6.106 4.075 -5.048 1.00 95.00 86 ASN A O 1
ATOM 728 N N . ARG A 1 87 ? 4.578 2.753 -4.087 1.00 93.38 87 ARG A N 1
ATOM 729 C CA . ARG A 1 87 ? 5.502 1.621 -3.934 1.00 93.38 87 ARG A CA 1
ATOM 730 C C . ARG A 1 87 ? 5.737 0.847 -5.221 1.00 93.38 87 ARG A C 1
ATOM 732 O O . ARG A 1 87 ? 6.815 0.271 -5.351 1.00 93.38 87 ARG A O 1
ATOM 739 N N . THR A 1 88 ? 4.782 0.854 -6.14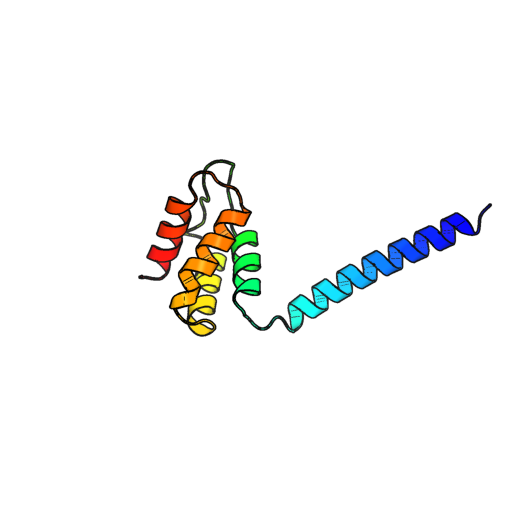6 1.00 89.62 88 THR A N 1
ATOM 740 C CA . THR A 1 88 ? 4.935 0.211 -7.459 1.00 89.62 88 THR A CA 1
ATOM 741 C C . THR A 1 88 ? 5.857 1.015 -8.373 1.00 89.62 88 THR A C 1
ATOM 743 O O . THR A 1 88 ? 6.459 0.454 -9.284 1.00 89.62 88 THR A O 1
ATOM 746 N N . LYS A 1 89 ? 6.039 2.314 -8.075 1.00 92.69 89 LYS A N 1
ATOM 747 C CA . LYS A 1 89 ? 6.860 3.266 -8.843 1.00 92.69 89 LYS A CA 1
ATOM 748 C C . LYS A 1 89 ? 6.395 3.439 -10.294 1.00 92.69 89 LYS A C 1
ATOM 750 O O . LYS A 1 89 ? 7.211 3.752 -11.156 1.00 92.69 89 LYS A O 1
ATOM 755 N N . VAL A 1 90 ? 5.105 3.232 -10.546 1.00 92.75 90 VAL A N 1
ATOM 756 C CA . VAL A 1 90 ? 4.478 3.545 -11.835 1.00 92.75 90 VAL A CA 1
ATOM 757 C C . VAL A 1 90 ? 4.492 5.050 -12.107 1.00 92.75 90 VAL A C 1
ATOM 759 O O . VAL A 1 90 ? 4.481 5.848 -11.170 1.00 92.75 90 VAL A O 1
ATOM 762 N N . ASN A 1 91 ? 4.498 5.439 -13.381 1.00 91.06 91 ASN A N 1
ATOM 763 C CA . ASN A 1 91 ? 4.403 6.847 -13.778 1.00 91.06 91 ASN A CA 1
ATOM 764 C C . ASN A 1 91 ? 2.984 7.404 -13.571 1.00 91.06 91 ASN A C 1
ATOM 766 O O . ASN A 1 91 ? 2.817 8.520 -13.081 1.00 91.06 91 ASN A O 1
ATOM 770 N N . GLU A 1 92 ? 1.960 6.607 -13.883 1.00 92.88 92 GLU A N 1
ATOM 771 C CA . GLU A 1 92 ? 0.541 6.980 -13.817 1.00 92.88 92 GLU A CA 1
ATOM 772 C C . GLU A 1 92 ? -0.022 6.852 -12.385 1.00 92.88 92 GLU A C 1
ATOM 774 O O . GLU A 1 92 ? -1.028 6.183 -12.137 1.00 92.88 92 GLU A O 1
ATOM 779 N N . VAL A 1 93 ? 0.639 7.482 -11.407 1.00 92.31 93 VAL A N 1
ATOM 780 C CA . VAL A 1 93 ? 0.249 7.406 -9.986 1.00 92.31 93 VAL A CA 1
ATOM 781 C C . VAL A 1 93 ? -1.151 7.969 -9.761 1.00 92.31 93 VAL A C 1
ATOM 783 O O . VAL A 1 93 ? -1.983 7.323 -9.126 1.00 92.31 93 VAL A O 1
ATOM 786 N N . ASP A 1 94 ? -1.418 9.178 -10.257 1.00 92.31 94 ASP A N 1
ATOM 787 C CA . ASP A 1 94 ? -2.687 9.864 -9.997 1.00 92.31 94 ASP A CA 1
ATOM 788 C C . ASP A 1 94 ? -3.865 9.138 -10.651 1.00 92.31 94 ASP A C 1
ATOM 790 O O . ASP A 1 94 ? -4.933 9.039 -10.049 1.00 92.31 94 ASP A O 1
ATOM 794 N N . ARG A 1 95 ? -3.652 8.552 -11.836 1.00 91.56 95 ARG A N 1
ATOM 795 C CA . ARG A 1 95 ? -4.651 7.709 -12.494 1.00 91.56 95 ARG A CA 1
ATOM 796 C C . ARG A 1 95 ? -4.999 6.498 -11.631 1.00 91.56 95 ARG A C 1
ATOM 798 O O . ARG A 1 95 ? -6.170 6.304 -11.328 1.00 91.56 95 ARG A O 1
ATOM 805 N N . ALA A 1 96 ? -4.006 5.736 -11.173 1.00 91.56 96 ALA A N 1
ATOM 806 C CA . ALA A 1 96 ? -4.257 4.552 -10.352 1.00 91.56 96 ALA A CA 1
ATOM 807 C C . ALA A 1 96 ? -4.919 4.892 -9.004 1.00 91.56 96 ALA A C 1
ATOM 809 O O . ALA A 1 96 ? -5.802 4.170 -8.546 1.00 91.56 96 ALA A O 1
ATOM 810 N N . VAL A 1 97 ? -4.530 6.005 -8.369 1.00 92.94 97 VAL A N 1
ATOM 811 C CA . VAL A 1 97 ? -5.177 6.468 -7.129 1.00 92.94 97 VAL A CA 1
ATOM 812 C C . VAL A 1 97 ? -6.637 6.847 -7.377 1.00 92.94 97 VAL A C 1
ATOM 814 O O . VAL A 1 97 ? -7.491 6.478 -6.572 1.00 92.94 97 VAL A O 1
ATOM 817 N N . ASN A 1 98 ? -6.933 7.542 -8.478 1.00 93.25 98 ASN A N 1
ATOM 818 C CA . ASN A 1 98 ? -8.305 7.891 -8.839 1.00 93.25 98 ASN A CA 1
ATOM 819 C C . ASN A 1 98 ? -9.147 6.645 -9.108 1.00 93.25 98 ASN A C 1
ATOM 821 O O . ASN A 1 98 ? -10.230 6.537 -8.550 1.00 93.25 98 ASN A O 1
ATOM 825 N N . GLU A 1 99 ? -8.636 5.678 -9.870 1.00 91.81 99 GLU A N 1
ATOM 826 C CA . GLU A 1 99 ? -9.352 4.427 -10.145 1.00 91.81 99 GLU A CA 1
ATOM 827 C C . GLU A 1 99 ? -9.693 3.675 -8.849 1.00 91.81 99 GLU A C 1
ATOM 829 O O . GLU A 1 99 ? -10.836 3.273 -8.649 1.00 91.81 99 GLU A O 1
ATOM 834 N N . LEU A 1 100 ? -8.737 3.541 -7.924 1.00 90.69 100 LEU A N 1
ATOM 835 C CA . LEU A 1 100 ? -8.975 2.905 -6.622 1.00 90.69 100 LEU A CA 1
ATOM 836 C C . LEU A 1 100 ? -9.997 3.677 -5.777 1.00 90.69 100 LEU A C 1
ATOM 838 O O . LEU A 1 100 ? -10.803 3.073 -5.073 1.00 90.69 100 LEU A O 1
ATOM 842 N N . ARG A 1 101 ? -9.985 5.011 -5.852 1.00 90.38 101 ARG A N 1
ATOM 843 C CA . ARG A 1 101 ? -10.941 5.873 -5.150 1.00 90.38 101 ARG A CA 1
ATOM 844 C C . ARG A 1 101 ? -12.355 5.752 -5.727 1.00 90.38 101 ARG A C 1
ATOM 846 O O . ARG A 1 101 ? -13.307 5.648 -4.956 1.00 90.38 101 ARG A O 1
ATOM 853 N N . GLU A 1 102 ? -12.488 5.682 -7.050 1.00 90.19 102 GLU A N 1
ATOM 854 C CA . GLU A 1 102 ? -13.765 5.427 -7.726 1.00 90.19 102 GLU A CA 1
ATOM 855 C C . G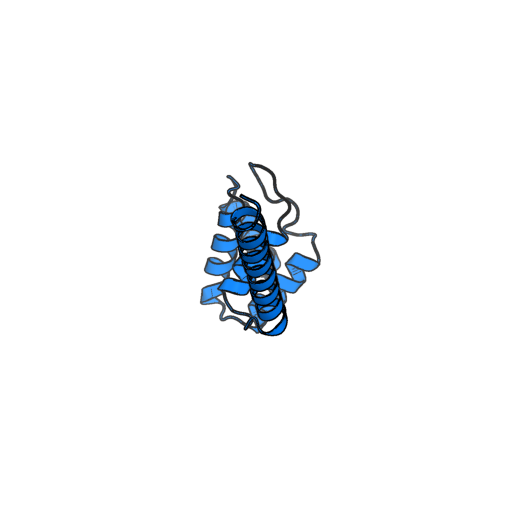LU A 1 102 ? -14.369 4.095 -7.265 1.00 90.19 102 GLU A C 1
ATOM 857 O O . GLU A 1 102 ? -15.558 4.037 -6.952 1.00 90.19 102 GLU A O 1
ATOM 862 N N . MET A 1 103 ? -13.548 3.045 -7.123 1.00 86.31 103 MET A N 1
ATOM 863 C CA . MET A 1 103 ? -14.001 1.750 -6.593 1.00 86.31 103 MET A CA 1
ATOM 864 C C . MET A 1 103 ? -14.449 1.831 -5.129 1.00 86.31 103 MET A C 1
ATOM 866 O O . MET A 1 103 ? -15.296 1.059 -4.683 1.00 86.31 103 MET A O 1
ATOM 870 N N . MET A 1 104 ? -13.929 2.796 -4.369 1.00 84.00 104 MET A N 1
ATOM 871 C CA . MET A 1 104 ? -14.411 3.087 -3.023 1.00 84.00 104 MET A CA 1
ATOM 872 C C . MET A 1 104 ? -15.716 3.903 -3.013 1.00 84.00 104 MET A C 1
ATOM 874 O O . MET A 1 104 ? -16.321 4.018 -1.947 1.00 84.00 104 MET A O 1
ATOM 878 N N . GLY A 1 105 ? -16.189 4.419 -4.148 1.00 74.69 105 GLY A N 1
ATOM 879 C CA . GLY A 1 105 ? -17.399 5.241 -4.227 1.00 74.69 105 GLY A CA 1
ATOM 880 C C . GLY A 1 105 ? -17.233 6.648 -3.636 1.00 74.69 105 GLY A C 1
ATOM 881 O O . GLY A 1 105 ? -18.203 7.179 -3.095 1.00 74.69 105 GLY A O 1
ATOM 882 N N . ALA A 1 106 ? -16.020 7.217 -3.695 1.00 54.62 106 ALA A N 1
ATOM 883 C CA . ALA A 1 106 ? -15.641 8.506 -3.093 1.00 54.62 106 ALA A CA 1
ATOM 884 C C . ALA A 1 106 ? -15.031 9.506 -4.089 1.00 54.62 106 ALA A C 1
ATOM 886 O O . ALA A 1 106 ? -14.591 9.088 -5.178 1.00 54.62 106 ALA A O 1
#

Foldseek 3Di:
DPPVVVVVVVVVVVVVVVVVVVVVVCVPDVQLDLVVLLVQLLVVFDDDQADGDPLAPDPSLLVSLVVCPVRDDPVCSLVSQLSSLVSVNHPCSVVSSVSNVVSNVD

Sequence (106 aa):
MKRTELERRQRELRRAEKKVEVLERKAGDEKKNAGYYINHLASLFRHDMNEIFNTRDDLDILESLEGLKEDLPEKQWETVLRKAVNRTKVNEVDRAVNELREMMGA

Secondary structure (DSSP, 8-state):
--HHHHHHHHHHHHHHHHHHHHHHHHHHH----HHHHHHHHHHH--B-SS-BS-TTT-HHHHHHHHHHHHHS-GGGHHHHHHHHHHHHT-S-HHHHHHHHHHHTT-

Radius of gyration: 18.57 Å; chains: 1; bounding box: 57×37×31 Å

pLDDT: mean 81.85, std 13.92, range [47.22, 96.44]